Protein AF-A0A84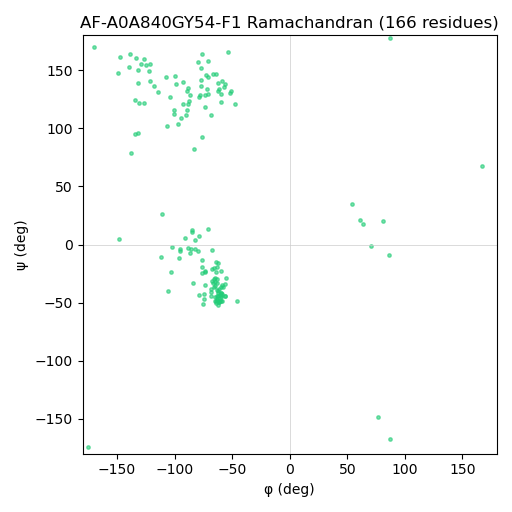0GY54-F1 (afdb_monomer)

Sequence (168 aa):
MKAKLGAGFPHIALSVPVAAIEARPFSLCRFNVAMTRYLKRGKKRGAPESKTNGRYYLGHQIPIARTDDDKLSMLAMHLSRGTMIEVLIHGDLKLPDDTTVLCYSDDDLVTARTVLTQLQTPWKIELSAPPGEYPRSTVHAESVDDFIAQAMQDPEWRGNGLEFDRLR

Solvent-accessible surface area (backbone atoms only — not comparable to full-atom values): 10023 Å² total; per-residue (Å²): 107,53,78,45,24,55,64,21,32,74,57,60,48,80,49,67,61,67,66,67,56,70,76,43,68,53,29,37,23,61,62,61,66,82,79,51,70,60,55,82,77,70,86,55,80,67,70,73,66,40,62,58,37,12,43,74,48,92,95,50,88,51,28,33,11,66,50,68,70,27,37,51,40,23,46,72,64,32,57,88,67,70,52,68,67,46,80,45,66,68,76,85,81,80,80,60,60,82,24,31,41,35,13,60,42,73,67,45,42,52,52,50,50,53,53,34,59,76,70,69,49,74,48,45,78,44,84,40,86,58,98,45,61,62,58,74,30,66,73,56,47,52,56,48,53,55,48,51,58,50,40,74,75,33,81,84,59,82,74,90,60,64,92,84,48,94,77,130

Secondary structure (DSSP, 8-state):
-HHHHTTT--SEEEE--HHHHHTS-EEEESS-HHHHGGGGGS-PPPPPPBTTTBB--TT-SS-BB-SHHHHHHHHHHHTTTT---EEEESS--PPPTT-EEEESSHHHHHHHHHHHHHTT---EEEE---SS-----HHHHHHHHHHHHHHHH-TT----STTT----

pLDDT: mean 83.57, std 14.31, range [32.41, 97.12]

Foldseek 3Di:
DQVQQQVQDDQKDKDADVVLLVVFQKKKALDDPLVQPCVPPDPDDQEDDDLQGAADDPPDRGHIGRDPSSVCSVCVPCVVVVGDMDIGTDPDRDGDLAMEIEGADPVSQVVVVVLCVVVVRNYHYYYDHDPYDHPNDPVVVVVVVVQSVVCVVPVPDPDPVPPRDPDD

Nearest PDB structures (foldseek):
  3gr0-assembly2_B  TM=5.080E-01  e=3.680E+00  Salmonella enterica subsp. enterica serovar Typhimurium
  6ttl-assembly1_B  TM=3.755E-01  e=2.321E+00  Clostridium beijerinckii
  6lhm-assembly1_A  TM=3.057E-01  e=7.597E+00  Homo sapiens

Structure (mmCIF, N/CA/C/O backbone):
data_AF-A0A840GY54-F1
#
_entry.id   AF-A0A840GY54-F1
#
loop_
_atom_site.group_PDB
_atom_site.id
_atom_site.type_symbol
_atom_site.label_atom_id
_atom_site.label_alt_id
_atom_site.label_comp_id
_atom_site.label_asym_id
_atom_site.label_entity_id
_atom_site.label_seq_id
_atom_site.pdbx_PDB_ins_code
_atom_site.Cartn_x
_atom_site.Cartn_y
_atom_site.Cartn_z
_atom_site.occupancy
_atom_site.B_iso_or_equiv
_atom_site.auth_seq_id
_atom_site.auth_comp_id
_atom_site.auth_asym_id
_atom_site.auth_atom_id
_atom_site.pdbx_PDB_model_num
ATOM 1 N N . MET A 1 1 ? 10.472 4.904 6.232 1.00 56.53 1 MET A N 1
ATOM 2 C CA . MET A 1 1 ? 9.454 4.602 7.261 1.00 56.53 1 MET A CA 1
ATOM 3 C C . MET A 1 1 ? 9.774 5.292 8.584 1.00 56.53 1 MET A C 1
ATOM 5 O O . MET A 1 1 ? 8.952 6.086 9.008 1.00 56.53 1 MET A O 1
ATOM 9 N N . LYS A 1 2 ? 10.981 5.120 9.153 1.00 63.06 2 LYS A N 1
ATOM 10 C CA . LYS A 1 2 ? 11.416 5.775 10.410 1.00 63.06 2 LYS A CA 1
ATOM 11 C C . LYS A 1 2 ? 11.098 7.277 10.508 1.00 63.06 2 LYS A C 1
ATOM 13 O O . LYS A 1 2 ? 10.501 7.695 11.480 1.00 63.06 2 LYS A O 1
ATOM 18 N N . ALA A 1 3 ? 11.413 8.064 9.474 1.00 60.44 3 ALA A N 1
ATOM 19 C CA . ALA A 1 3 ? 11.142 9.508 9.474 1.00 60.44 3 ALA A CA 1
ATOM 20 C C . ALA A 1 3 ? 9.646 9.881 9.484 1.00 60.44 3 ALA A C 1
ATOM 22 O O . ALA A 1 3 ? 9.297 10.933 9.998 1.00 60.44 3 ALA A O 1
ATOM 23 N N . LYS A 1 4 ? 8.769 9.039 8.913 1.00 66.12 4 LYS A N 1
ATOM 24 C CA . LYS A 1 4 ? 7.319 9.263 8.991 1.00 66.12 4 LYS A CA 1
ATOM 25 C C . LYS A 1 4 ? 6.824 8.893 10.389 1.00 66.12 4 LYS A C 1
ATOM 27 O O . LYS A 1 4 ? 6.217 9.724 11.047 1.00 66.12 4 LYS A O 1
ATOM 32 N N . LEU A 1 5 ? 7.178 7.695 10.867 1.00 67.81 5 LEU A N 1
ATOM 33 C CA . LEU A 1 5 ? 6.756 7.207 12.186 1.00 67.81 5 LEU A CA 1
ATOM 34 C C . LEU A 1 5 ? 7.223 8.114 13.327 1.00 67.81 5 LEU A C 1
ATOM 36 O O . LEU A 1 5 ? 6.448 8.375 14.235 1.00 67.81 5 LEU A O 1
ATOM 40 N N . GLY A 1 6 ? 8.425 8.688 13.224 1.00 70.44 6 GLY A N 1
ATOM 41 C CA . GLY A 1 6 ? 8.925 9.674 14.184 1.00 70.44 6 GLY A CA 1
ATOM 42 C C . GLY A 1 6 ? 8.121 10.981 14.232 1.00 70.44 6 GLY A C 1
ATOM 43 O O . GLY A 1 6 ? 8.253 11.730 15.189 1.00 70.44 6 GLY A O 1
ATOM 44 N N . ALA A 1 7 ? 7.267 11.251 13.238 1.00 72.88 7 ALA A N 1
ATOM 45 C CA . ALA A 1 7 ? 6.289 12.341 13.264 1.00 72.88 7 ALA A CA 1
ATOM 46 C C . ALA A 1 7 ? 4.921 11.909 13.839 1.00 72.88 7 ALA A C 1
ATOM 48 O O . ALA A 1 7 ? 3.963 12.677 13.788 1.00 72.88 7 ALA A O 1
ATOM 49 N N . GLY A 1 8 ? 4.807 10.676 14.343 1.00 73.69 8 GLY A N 1
ATOM 50 C CA . GLY A 1 8 ? 3.565 10.115 14.872 1.00 73.69 8 GLY A CA 1
ATOM 51 C C . GLY A 1 8 ? 2.602 9.584 13.807 1.00 73.69 8 GLY A C 1
ATOM 52 O O . GLY A 1 8 ? 1.419 9.443 14.095 1.00 73.69 8 GLY A O 1
ATOM 53 N N . PHE A 1 9 ? 3.075 9.288 12.585 1.00 76.12 9 PHE A N 1
ATOM 54 C CA . PHE A 1 9 ? 2.240 8.825 11.461 1.00 76.12 9 PHE A CA 1
ATOM 55 C C . PHE A 1 9 ? 3.004 7.879 10.496 1.00 76.12 9 PHE A C 1
ATOM 57 O O . PHE A 1 9 ? 4.188 8.091 10.259 1.00 76.12 9 PHE A O 1
ATOM 64 N N . PRO A 1 10 ? 2.403 6.875 9.825 1.00 71.19 10 PRO A N 1
ATOM 65 C CA . PRO A 1 10 ? 1.010 6.439 9.898 1.00 71.19 10 PRO A CA 1
ATOM 66 C C . PRO A 1 10 ? 0.688 5.746 11.223 1.00 71.19 10 PRO A C 1
ATOM 68 O O . PRO A 1 10 ? 1.586 5.237 11.884 1.00 71.19 10 PRO A O 1
ATOM 71 N N . HIS A 1 11 ? -0.596 5.730 11.579 1.00 81.81 11 HIS A N 1
ATOM 72 C CA . HIS A 1 11 ? -1.121 5.089 12.793 1.00 81.81 11 HIS A CA 1
ATOM 73 C C . HIS A 1 11 ? -1.203 3.558 12.684 1.00 81.81 11 HIS A C 1
ATOM 75 O O . HIS A 1 11 ? -1.153 2.849 13.688 1.00 81.81 11 HIS A O 1
ATOM 81 N N . ILE A 1 12 ? -1.291 3.042 11.453 1.00 88.75 12 ILE A N 1
ATOM 82 C CA . ILE A 1 12 ? -1.398 1.610 11.171 1.00 88.75 12 ILE A CA 1
ATOM 83 C C . ILE A 1 12 ? -0.543 1.193 9.970 1.00 88.75 12 ILE A C 1
ATOM 85 O O . ILE A 1 12 ? -0.158 2.015 9.131 1.00 88.75 12 ILE A O 1
ATOM 89 N N . ALA A 1 13 ? -0.317 -0.111 9.851 1.00 90.06 13 ALA A N 1
ATOM 90 C CA . ALA A 1 13 ? 0.070 -0.782 8.618 1.00 90.06 13 ALA A CA 1
ATOM 91 C C . ALA A 1 13 ? -0.909 -1.918 8.301 1.00 90.06 13 ALA A C 1
ATOM 93 O O . ALA A 1 13 ? -1.529 -2.486 9.196 1.00 90.06 13 ALA A O 1
ATOM 94 N N . LEU A 1 14 ? -1.028 -2.264 7.020 1.00 92.06 14 LEU A N 1
ATOM 95 C CA . LEU A 1 14 ? -1.787 -3.428 6.573 1.00 92.06 14 LEU A CA 1
ATOM 96 C C . LEU A 1 14 ? -0.819 -4.544 6.186 1.00 92.06 14 LEU A C 1
ATOM 98 O O . LEU A 1 14 ? 0.086 -4.333 5.376 1.00 92.06 14 LEU A O 1
ATOM 102 N N . SER A 1 15 ? -1.027 -5.726 6.755 1.00 93.75 15 SER A N 1
ATOM 103 C CA . SER A 1 15 ? -0.385 -6.968 6.341 1.00 93.75 15 SER A CA 1
ATOM 104 C C . SER A 1 15 ? -1.377 -7.758 5.496 1.00 93.75 15 SER A C 1
ATOM 106 O O . SER A 1 15 ? -2.415 -8.191 5.992 1.00 93.75 15 SER A O 1
ATOM 108 N N . VAL A 1 16 ? -1.071 -7.900 4.208 1.00 92.69 16 VAL A N 1
ATOM 109 C CA . VAL A 1 16 ? -1.931 -8.547 3.211 1.00 92.69 16 VAL A CA 1
ATOM 110 C C . VAL A 1 16 ? -1.197 -9.774 2.665 1.00 92.69 16 VAL A C 1
ATOM 112 O O . VAL A 1 16 ? -0.002 -9.665 2.366 1.00 92.69 16 VAL A O 1
ATOM 115 N N . PRO A 1 17 ? -1.863 -10.930 2.494 1.00 91.81 17 PRO A N 1
ATOM 116 C CA . PRO A 1 17 ? -1.241 -12.095 1.881 1.00 91.81 17 PRO A CA 1
ATOM 117 C C . PRO A 1 17 ? -0.711 -11.791 0.480 1.00 91.81 17 PRO A C 1
ATOM 119 O O . PRO A 1 17 ? -1.410 -11.224 -0.362 1.00 91.81 17 PRO A O 1
ATOM 122 N N . VAL A 1 18 ? 0.507 -12.252 0.194 1.00 91.12 18 VAL A N 1
ATOM 123 C CA . VAL A 1 18 ? 1.143 -12.072 -1.122 1.00 91.12 18 VAL A CA 1
ATOM 124 C C . VAL A 1 18 ? 0.296 -12.687 -2.242 1.00 91.12 18 VAL A C 1
ATOM 126 O O . VAL A 1 18 ? 0.176 -12.094 -3.311 1.00 91.12 18 VAL A O 1
ATOM 129 N N . ALA A 1 19 ? -0.388 -13.802 -1.970 1.00 92.06 19 ALA A N 1
ATOM 130 C CA . ALA A 1 19 ? -1.283 -14.455 -2.925 1.00 92.06 19 ALA A CA 1
ATOM 131 C C . ALA A 1 19 ? -2.394 -13.523 -3.456 1.00 92.06 19 ALA A C 1
ATOM 133 O O . ALA A 1 19 ? -2.764 -13.614 -4.626 1.00 92.06 19 ALA A O 1
ATOM 134 N N . ALA A 1 20 ? -2.902 -12.589 -2.640 1.00 91.38 20 ALA A N 1
ATOM 135 C CA . ALA A 1 20 ? -3.916 -11.626 -3.080 1.00 91.38 20 ALA A CA 1
ATOM 136 C C . ALA A 1 20 ? -3.360 -10.625 -4.107 1.00 91.38 20 ALA A C 1
ATOM 138 O O . ALA A 1 20 ? -4.080 -10.175 -5.001 1.00 91.38 20 ALA A O 1
ATOM 139 N N . ILE A 1 21 ? -2.069 -10.303 -3.999 1.00 89.38 21 ILE A N 1
ATOM 140 C CA . ILE A 1 21 ? -1.350 -9.448 -4.945 1.00 89.38 21 ILE A CA 1
ATOM 141 C C . ILE A 1 21 ? -1.058 -10.208 -6.240 1.00 89.38 21 ILE A C 1
ATOM 143 O O . ILE A 1 21 ? -1.325 -9.698 -7.326 1.00 89.38 21 ILE A O 1
ATOM 147 N N . GLU A 1 22 ? -0.549 -11.436 -6.134 1.00 88.62 22 GLU A N 1
ATOM 148 C CA . GLU A 1 22 ? -0.186 -12.274 -7.285 1.00 88.62 22 GLU A CA 1
ATOM 149 C C . GLU A 1 22 ? -1.395 -12.679 -8.136 1.00 88.62 22 GLU A C 1
ATOM 151 O O . GLU A 1 22 ? -1.275 -12.829 -9.351 1.00 88.62 22 GLU A O 1
ATOM 156 N N . ALA A 1 23 ? -2.580 -12.781 -7.529 1.00 88.69 23 ALA A N 1
ATOM 157 C CA . ALA A 1 23 ? -3.833 -13.047 -8.231 1.00 88.69 23 ALA A CA 1
ATOM 158 C C . ALA A 1 23 ? -4.295 -11.892 -9.146 1.00 88.69 23 ALA A C 1
ATOM 160 O O . ALA A 1 23 ? -5.306 -12.021 -9.846 1.00 88.69 23 ALA A O 1
ATOM 161 N N . ARG A 1 24 ? -3.602 -10.746 -9.143 1.00 90.50 24 ARG A N 1
ATOM 162 C CA . ARG A 1 24 ? -3.948 -9.562 -9.935 1.00 90.50 24 ARG A CA 1
ATOM 163 C C . ARG A 1 24 ? -2.802 -9.152 -10.860 1.00 90.50 24 ARG A C 1
ATOM 165 O O . ARG A 1 24 ? -1.632 -9.281 -10.506 1.00 90.50 24 ARG A O 1
ATOM 172 N N . PRO A 1 25 ? -3.105 -8.564 -12.030 1.00 91.69 25 PRO A N 1
ATOM 173 C CA . PRO A 1 25 ? -2.090 -7.877 -12.813 1.00 91.69 25 PRO A CA 1
ATOM 174 C C . PRO A 1 25 ? -1.470 -6.735 -12.000 1.00 91.69 25 PRO A C 1
ATOM 176 O O . PRO A 1 25 ? -2.161 -5.811 -11.564 1.00 91.69 25 PRO A O 1
ATOM 179 N N . PHE A 1 26 ? -0.152 -6.790 -11.828 1.00 94.25 26 PHE A N 1
ATOM 180 C CA . PHE A 1 26 ? 0.614 -5.733 -11.181 1.00 94.25 26 PHE A CA 1
ATOM 181 C C . PHE A 1 26 ? 1.867 -5.378 -11.977 1.00 94.25 26 PHE A C 1
ATOM 183 O O . PHE A 1 26 ? 2.355 -6.132 -12.824 1.00 94.25 26 PHE A O 1
ATOM 190 N N . SER A 1 27 ? 2.399 -4.195 -11.703 1.00 94.88 27 SER A N 1
ATOM 191 C CA . SER A 1 27 ? 3.684 -3.719 -12.210 1.00 94.88 27 SER A CA 1
ATOM 192 C C . SER A 1 27 ? 4.566 -3.272 -11.054 1.00 94.88 27 SER A C 1
ATOM 194 O O . SER A 1 27 ? 4.069 -2.978 -9.971 1.00 94.88 27 SER A O 1
ATOM 196 N N . LEU A 1 28 ? 5.874 -3.209 -11.276 1.00 94.75 28 LEU A N 1
ATOM 197 C CA . LEU A 1 28 ? 6.813 -2.657 -10.301 1.00 94.75 28 LEU A CA 1
ATOM 198 C C . LEU A 1 28 ? 7.317 -1.295 -10.767 1.00 94.75 28 LEU A C 1
ATOM 200 O O . LEU A 1 28 ? 7.538 -1.077 -11.961 1.00 94.75 28 LEU A O 1
ATOM 204 N N . CYS A 1 29 ? 7.526 -0.379 -9.829 1.00 92.94 29 CYS A N 1
ATOM 205 C CA . CYS A 1 29 ? 8.123 0.916 -10.110 1.00 92.94 29 CYS A CA 1
ATOM 206 C C . CYS A 1 29 ? 9.193 1.264 -9.080 1.00 92.94 29 CYS A C 1
ATOM 208 O O . CYS A 1 29 ? 8.943 1.330 -7.884 1.00 92.94 29 CYS A O 1
ATOM 210 N N . ARG A 1 30 ? 10.405 1.551 -9.551 1.00 91.38 30 ARG A N 1
ATOM 211 C CA . ARG A 1 30 ? 11.511 2.031 -8.706 1.00 91.38 30 ARG A CA 1
ATOM 212 C C . ARG A 1 30 ? 11.311 3.493 -8.287 1.00 91.38 30 ARG A C 1
ATOM 214 O O . ARG A 1 30 ? 11.929 3.969 -7.336 1.00 91.38 30 ARG A O 1
ATOM 221 N N . PHE A 1 31 ? 10.531 4.261 -9.035 1.00 87.06 31 PHE A N 1
ATOM 222 C CA . PHE A 1 31 ? 10.367 5.688 -8.796 1.00 87.06 31 PHE A CA 1
ATOM 223 C C . PHE A 1 31 ? 9.171 5.920 -7.888 1.00 87.06 31 PHE A C 1
ATOM 225 O O . PHE A 1 31 ? 8.140 5.285 -8.046 1.00 87.06 31 PHE A O 1
ATOM 232 N N . ASN A 1 32 ? 9.310 6.855 -6.953 1.00 81.56 32 ASN A N 1
ATOM 233 C CA . ASN A 1 32 ? 8.201 7.213 -6.087 1.00 81.56 32 ASN A CA 1
ATOM 234 C C . ASN A 1 32 ? 7.125 7.926 -6.917 1.00 81.56 32 ASN A C 1
ATOM 236 O O . ASN A 1 32 ? 7.366 9.044 -7.396 1.00 81.56 32 ASN A O 1
ATOM 240 N N . VAL A 1 33 ? 5.967 7.292 -7.111 1.00 76.50 33 VAL A N 1
ATOM 241 C CA . VAL A 1 33 ? 4.907 7.820 -7.983 1.00 76.50 33 VAL A CA 1
ATOM 242 C C . VAL A 1 33 ? 4.433 9.184 -7.491 1.00 76.50 33 VAL A C 1
ATOM 244 O O . VAL A 1 33 ? 4.267 10.091 -8.300 1.00 76.50 33 VAL A O 1
ATOM 247 N N . ALA A 1 34 ? 4.268 9.373 -6.178 1.00 70.38 34 ALA A N 1
ATOM 248 C CA . ALA A 1 34 ? 3.798 10.636 -5.600 1.00 70.38 34 ALA A CA 1
ATOM 249 C C . ALA A 1 34 ? 4.759 11.808 -5.878 1.00 70.38 34 ALA A C 1
ATOM 251 O O . ALA A 1 34 ? 4.341 12.877 -6.317 1.00 70.38 34 ALA A O 1
ATOM 252 N N . MET A 1 35 ? 6.064 11.591 -5.716 1.00 69.12 35 MET A N 1
ATOM 253 C CA . MET A 1 35 ? 7.089 12.620 -5.933 1.00 69.12 35 MET A CA 1
ATOM 254 C C . MET A 1 35 ? 7.372 12.890 -7.417 1.00 69.12 35 MET A C 1
ATOM 256 O O . MET A 1 35 ? 7.929 13.933 -7.764 1.00 69.12 35 MET A O 1
ATOM 260 N N . THR A 1 36 ? 7.009 11.967 -8.311 1.00 66.75 36 THR A N 1
ATOM 261 C CA . THR A 1 36 ? 7.291 12.071 -9.753 1.00 66.75 36 THR A CA 1
ATOM 262 C C . THR A 1 36 ? 6.150 12.667 -10.581 1.00 66.75 36 THR A C 1
ATOM 264 O O . THR A 1 36 ? 6.366 12.985 -11.752 1.00 66.75 36 THR A O 1
ATOM 267 N N . ARG A 1 37 ? 4.992 12.971 -9.971 1.00 61.91 37 ARG A N 1
ATOM 268 C CA . ARG A 1 37 ? 3.854 13.664 -10.624 1.00 61.91 37 ARG A CA 1
ATOM 269 C C . ARG A 1 37 ? 4.214 15.058 -11.168 1.00 61.91 37 ARG A C 1
ATOM 271 O O . ARG A 1 37 ? 3.585 15.555 -12.099 1.00 61.91 37 ARG A O 1
ATOM 278 N N . TYR A 1 38 ? 5.263 15.687 -10.631 1.00 58.16 38 TYR A N 1
ATOM 279 C CA . TYR A 1 38 ? 5.716 17.036 -11.000 1.00 58.16 38 TYR A CA 1
ATOM 280 C C . TYR A 1 38 ? 6.664 17.093 -12.205 1.00 58.16 38 TYR A C 1
ATOM 282 O O . TYR A 1 38 ? 7.037 18.188 -12.635 1.00 58.16 38 TYR A O 1
ATOM 290 N N . LEU A 1 39 ? 7.073 15.953 -12.775 1.00 60.09 39 LEU A N 1
ATOM 291 C CA . LEU A 1 39 ? 8.086 15.916 -13.840 1.00 60.09 39 LEU A CA 1
ATOM 292 C C . LEU A 1 39 ? 7.664 16.665 -15.123 1.00 60.09 39 LEU A C 1
ATOM 294 O O . LEU A 1 39 ? 8.528 17.060 -15.905 1.00 60.09 39 LEU A O 1
ATOM 298 N N . LYS A 1 40 ? 6.372 16.980 -15.300 1.00 51.62 40 LYS A N 1
ATOM 299 C CA . LYS A 1 40 ? 5.876 17.843 -16.391 1.00 51.62 40 LYS A CA 1
ATOM 300 C C . LYS A 1 40 ? 6.120 19.351 -16.202 1.00 51.62 40 LYS A C 1
ATOM 302 O O . LYS A 1 40 ? 5.974 20.089 -17.171 1.00 51.62 40 LYS A O 1
ATOM 307 N N . ARG A 1 41 ? 6.503 19.846 -15.016 1.00 51.62 41 ARG A N 1
ATOM 308 C CA . ARG A 1 41 ? 6.518 21.301 -14.722 1.00 51.62 41 ARG A CA 1
ATOM 309 C C . ARG A 1 41 ? 7.749 22.094 -15.200 1.00 51.62 41 ARG A C 1
ATOM 311 O O . ARG A 1 41 ? 7.802 23.290 -14.946 1.00 51.62 41 ARG A O 1
ATOM 318 N N . GLY A 1 42 ? 8.717 21.514 -15.920 1.00 48.59 42 GLY A N 1
ATOM 319 C CA . GLY A 1 42 ? 9.800 22.356 -16.463 1.00 48.59 42 GLY A CA 1
ATOM 320 C C . GLY A 1 42 ? 11.041 21.663 -17.014 1.00 48.59 42 GLY A C 1
ATOM 321 O O . GLY A 1 42 ? 12.126 21.846 -16.476 1.00 48.59 42 GLY A O 1
ATOM 322 N N . LYS A 1 43 ? 10.920 20.933 -18.131 1.00 47.34 43 LYS A N 1
ATOM 323 C CA . LYS A 1 43 ? 12.071 20.463 -18.940 1.00 47.34 43 LYS A CA 1
ATOM 324 C C . LYS A 1 43 ? 13.041 19.476 -18.259 1.00 47.34 43 LYS A C 1
ATOM 326 O O . LYS A 1 43 ? 14.149 19.283 -18.758 1.00 47.34 43 LYS A O 1
ATOM 331 N N . LYS A 1 44 ? 12.668 18.809 -17.161 1.00 58.03 44 LYS A N 1
ATOM 332 C CA . LYS A 1 44 ? 13.490 17.706 -16.632 1.00 58.03 44 LYS A CA 1
ATOM 333 C C . LYS A 1 44 ? 13.327 16.486 -17.540 1.00 58.03 44 LYS A C 1
ATOM 335 O O . LYS A 1 44 ? 12.203 16.101 -17.852 1.00 58.03 44 LYS A O 1
ATOM 340 N N . ARG A 1 45 ? 14.449 15.900 -17.982 1.00 61.06 45 ARG A N 1
ATOM 341 C CA . ARG A 1 45 ? 14.452 14.599 -18.671 1.00 61.06 45 ARG A CA 1
ATOM 342 C C . ARG A 1 45 ? 13.657 13.617 -17.805 1.00 61.06 45 ARG A C 1
ATOM 344 O O . ARG A 1 45 ? 13.860 13.591 -16.591 1.00 61.06 45 ARG A O 1
ATOM 351 N N . GLY A 1 46 ? 12.730 12.879 -18.417 1.00 71.50 46 GLY A N 1
ATOM 352 C CA . GLY A 1 46 ? 11.961 11.847 -17.724 1.00 71.50 46 GLY A CA 1
ATOM 353 C C . GLY A 1 46 ? 12.877 10.842 -17.021 1.00 71.50 46 GLY A C 1
ATOM 354 O O . GLY A 1 46 ? 14.083 10.786 -17.278 1.00 71.50 46 GLY A O 1
ATOM 355 N N . ALA A 1 47 ? 12.309 10.044 -16.121 1.00 84.81 47 ALA A N 1
ATOM 356 C CA . ALA A 1 47 ? 13.049 8.956 -15.495 1.00 84.81 47 ALA A CA 1
ATOM 357 C C . ALA A 1 47 ? 13.635 8.011 -16.575 1.00 84.81 47 ALA A C 1
ATOM 359 O O . ALA A 1 47 ? 12.957 7.742 -17.573 1.00 84.81 47 ALA A O 1
ATOM 360 N N . PRO A 1 48 ? 14.891 7.547 -16.424 1.00 87.19 48 PRO A N 1
ATOM 361 C CA . PRO A 1 48 ? 15.558 6.761 -17.455 1.00 87.19 48 PR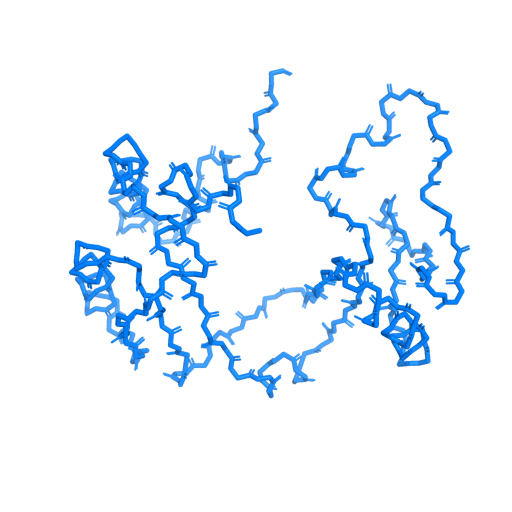O A CA 1
ATOM 362 C C . PRO A 1 48 ? 14.954 5.359 -17.556 1.00 87.19 48 PRO A C 1
ATOM 364 O O . PRO A 1 48 ? 14.860 4.649 -16.552 1.00 87.19 48 PRO A O 1
ATOM 367 N N . GLU A 1 49 ? 14.608 4.949 -18.773 1.00 91.00 49 GLU A N 1
ATOM 368 C CA . GLU A 1 49 ? 14.225 3.570 -19.077 1.00 91.00 49 GLU A CA 1
ATOM 369 C C . GLU A 1 49 ? 15.437 2.639 -19.061 1.00 91.00 49 GLU A C 1
ATOM 371 O O . GLU A 1 49 ? 16.540 3.010 -19.470 1.00 91.00 49 GLU A O 1
ATOM 376 N N . SER A 1 50 ? 15.225 1.403 -18.623 1.00 91.50 50 SER A N 1
ATOM 377 C CA . SER A 1 50 ? 16.187 0.306 -18.744 1.00 91.50 50 SER A CA 1
ATOM 378 C C . SER A 1 50 ? 15.500 -1.007 -18.364 1.00 91.50 50 SER A C 1
ATOM 380 O O . SER A 1 50 ? 14.430 -0.995 -17.763 1.00 91.50 50 SER A O 1
ATOM 382 N N . LYS A 1 51 ? 16.148 -2.156 -18.595 1.00 90.81 51 LYS A N 1
ATOM 383 C CA . LYS A 1 51 ? 15.656 -3.442 -18.057 1.00 90.81 51 LYS A CA 1
ATOM 384 C C . LYS A 1 51 ? 15.469 -3.424 -16.531 1.00 90.81 51 LYS A C 1
ATOM 386 O O . LYS A 1 51 ? 14.622 -4.128 -16.009 1.00 90.81 51 LYS A O 1
ATOM 391 N N . THR A 1 52 ? 16.245 -2.613 -15.811 1.00 91.31 52 THR A N 1
ATOM 392 C CA . THR A 1 52 ? 16.203 -2.526 -14.343 1.00 91.31 52 THR A CA 1
ATOM 393 C C . THR A 1 52 ? 15.322 -1.390 -13.818 1.00 91.31 52 THR A C 1
ATOM 395 O O . THR A 1 52 ? 15.037 -1.351 -12.626 1.00 91.31 52 THR A O 1
ATOM 398 N N . ASN A 1 53 ? 14.878 -0.469 -14.677 1.00 90.94 53 ASN A N 1
ATOM 399 C CA . ASN A 1 53 ? 13.983 0.641 -14.330 1.00 90.94 53 ASN A CA 1
ATOM 400 C C . ASN A 1 53 ? 12.589 0.505 -14.960 1.00 90.94 53 ASN A C 1
ATOM 402 O O . ASN A 1 53 ? 11.684 1.247 -14.584 1.00 90.94 53 ASN A O 1
ATOM 406 N N . GLY A 1 54 ? 12.414 -0.429 -15.895 1.00 93.38 54 GLY A N 1
ATOM 407 C CA . GLY A 1 54 ? 11.197 -0.606 -16.673 1.00 93.38 54 GLY A CA 1
ATOM 408 C C . GLY A 1 54 ? 11.151 0.248 -17.941 1.00 93.38 54 GLY A C 1
ATOM 409 O O . GLY A 1 54 ? 12.150 0.836 -18.374 1.00 93.38 54 GLY A O 1
ATOM 410 N N . ARG A 1 55 ? 9.953 0.320 -18.527 1.00 93.69 55 ARG A N 1
ATOM 411 C CA . ARG A 1 55 ? 9.649 1.013 -19.789 1.00 93.69 55 ARG A CA 1
ATOM 412 C C . ARG A 1 55 ? 8.449 1.941 -19.629 1.00 93.69 55 ARG A C 1
ATOM 414 O O . ARG A 1 55 ? 7.607 1.720 -18.757 1.00 93.69 55 ARG A O 1
ATOM 421 N N . TYR A 1 56 ? 8.359 2.963 -20.466 1.00 91.44 56 TYR A N 1
ATOM 422 C CA . TYR A 1 56 ? 7.184 3.801 -20.629 1.00 91.44 56 TYR A CA 1
ATOM 423 C C . TYR A 1 56 ? 6.100 3.016 -21.360 1.00 91.44 56 TYR A C 1
ATOM 425 O O . TYR A 1 56 ? 6.325 2.387 -22.393 1.00 91.44 56 TYR A O 1
ATOM 433 N N . TYR A 1 57 ? 4.892 3.105 -20.821 1.00 87.81 57 TY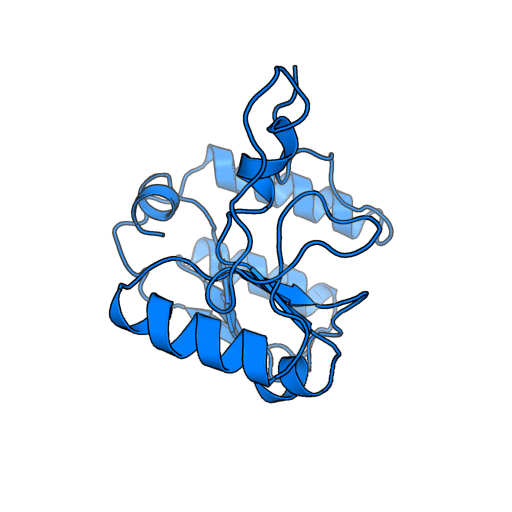R A N 1
ATOM 434 C CA . TYR A 1 57 ? 3.677 2.596 -21.440 1.00 87.81 57 TYR A CA 1
ATOM 435 C C . TYR A 1 57 ? 2.702 3.759 -21.614 1.00 87.81 57 TYR A C 1
ATOM 437 O O . TYR A 1 57 ? 2.782 4.760 -20.896 1.00 87.81 57 TYR A O 1
ATOM 445 N N . LEU A 1 58 ? 1.781 3.636 -22.571 1.00 83.44 58 LEU A N 1
ATOM 446 C CA . LEU A 1 58 ? 0.770 4.661 -22.824 1.00 83.44 58 LEU A CA 1
ATOM 447 C C . LEU A 1 58 ? 0.030 5.017 -21.523 1.00 83.44 58 LEU A C 1
ATOM 449 O O . LEU A 1 58 ? -0.413 4.132 -20.798 1.00 83.44 58 LEU A O 1
ATOM 453 N N . GLY A 1 59 ? -0.075 6.314 -21.227 1.00 78.38 59 GLY A N 1
ATOM 454 C CA . GLY A 1 59 ? -0.717 6.817 -20.007 1.00 78.38 59 GLY A CA 1
ATOM 455 C C . GLY A 1 59 ? 0.192 6.904 -18.773 1.00 78.38 59 GLY A C 1
ATOM 456 O O . GLY A 1 59 ? -0.195 7.542 -17.796 1.00 78.38 59 GLY A O 1
ATOM 457 N N . HIS A 1 60 ? 1.414 6.362 -18.810 1.00 81.81 60 HIS A N 1
ATOM 458 C CA . HIS A 1 60 ? 2.356 6.431 -17.688 1.00 81.81 60 HIS A CA 1
ATOM 459 C C . HIS A 1 60 ? 3.392 7.552 -17.856 1.00 81.81 60 HIS A C 1
ATOM 461 O O . HIS A 1 60 ? 3.943 7.770 -18.932 1.00 81.81 60 HIS A O 1
ATOM 467 N N . GLN A 1 61 ? 3.678 8.264 -16.760 1.00 81.06 61 GLN A N 1
ATOM 468 C CA . GLN A 1 61 ? 4.651 9.371 -16.719 1.00 81.06 61 GLN A CA 1
ATOM 469 C C . GLN A 1 61 ? 6.047 8.950 -16.245 1.00 81.06 61 GLN A C 1
ATOM 471 O O . GLN A 1 61 ? 6.974 9.758 -16.250 1.00 81.06 61 GLN A O 1
ATOM 476 N N . ILE A 1 62 ? 6.190 7.697 -15.826 1.00 87.50 62 ILE A N 1
ATOM 477 C CA . ILE A 1 62 ? 7.425 7.081 -15.349 1.00 87.50 62 ILE A CA 1
ATOM 478 C C . ILE A 1 62 ? 7.501 5.658 -15.904 1.00 87.50 62 ILE A C 1
ATOM 480 O O . ILE A 1 62 ? 6.451 5.058 -16.163 1.00 87.50 62 ILE A O 1
ATOM 484 N N . PRO A 1 63 ? 8.708 5.105 -16.086 1.00 91.75 63 PRO A N 1
ATOM 485 C CA . PRO A 1 63 ? 8.847 3.734 -16.521 1.00 91.75 63 PRO A CA 1
ATOM 486 C C . PRO A 1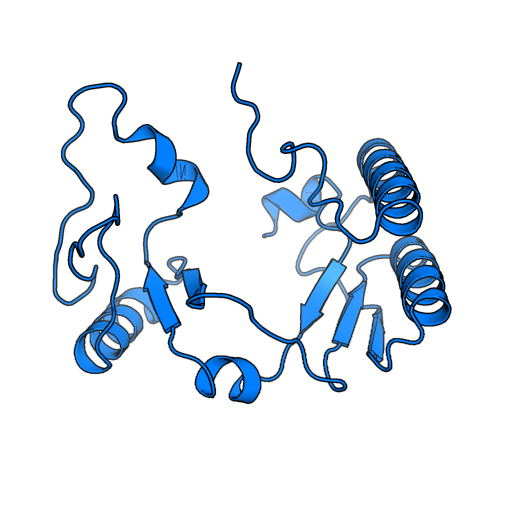 63 ? 8.439 2.768 -15.406 1.00 91.75 63 PRO A C 1
ATOM 488 O O . PRO A 1 63 ? 8.667 3.012 -14.215 1.00 91.75 63 PRO A O 1
ATOM 491 N N . ILE A 1 64 ? 7.823 1.665 -15.817 1.00 94.50 64 ILE A N 1
ATOM 492 C CA . ILE A 1 64 ? 7.370 0.585 -14.940 1.00 94.50 64 ILE A CA 1
ATOM 493 C C . ILE A 1 64 ? 7.817 -0.761 -15.511 1.00 94.50 64 ILE A C 1
ATOM 495 O O . ILE A 1 64 ? 7.964 -0.923 -16.723 1.00 94.50 64 ILE A O 1
ATOM 499 N N . ALA A 1 65 ? 8.052 -1.737 -14.644 1.00 96.19 65 ALA A N 1
ATOM 500 C CA . ALA A 1 65 ? 8.284 -3.120 -15.034 1.00 96.19 65 ALA A CA 1
ATOM 501 C C . ALA A 1 65 ? 6.943 -3.859 -15.076 1.00 96.19 65 ALA A C 1
ATOM 503 O O . ALA A 1 65 ? 6.307 -4.053 -14.038 1.00 96.19 65 ALA A O 1
ATOM 504 N N . ARG A 1 66 ? 6.502 -4.237 -16.282 1.00 93.44 66 ARG A N 1
ATOM 505 C CA . ARG A 1 66 ? 5.198 -4.884 -16.510 1.00 93.44 66 ARG A CA 1
ATOM 506 C C . ARG A 1 66 ? 5.318 -6.376 -16.813 1.00 93.44 66 ARG A C 1
ATOM 508 O O . ARG A 1 66 ? 4.493 -7.144 -16.329 1.00 93.44 66 ARG A O 1
ATOM 515 N N . THR A 1 67 ? 6.316 -6.778 -17.597 1.00 93.38 67 THR A N 1
ATOM 516 C CA . THR A 1 67 ? 6.600 -8.192 -17.886 1.00 93.38 67 THR A CA 1
ATOM 517 C C . THR A 1 67 ? 7.361 -8.828 -16.730 1.00 93.38 67 THR A C 1
ATOM 519 O O . THR A 1 67 ? 8.035 -8.129 -15.972 1.00 93.38 67 THR A O 1
ATOM 522 N N . ASP A 1 68 ? 7.286 -10.150 -16.599 1.00 93.69 68 ASP A N 1
ATOM 523 C CA . ASP A 1 68 ? 7.984 -10.849 -15.518 1.00 93.69 68 ASP A CA 1
ATOM 524 C C . ASP A 1 68 ? 9.507 -10.721 -15.644 1.00 93.69 68 ASP A C 1
ATOM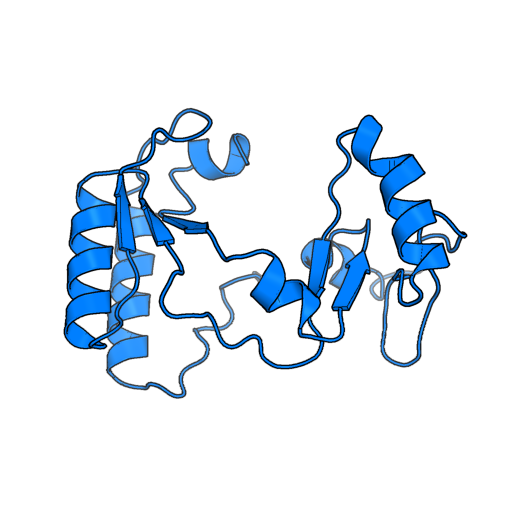 526 O O . ASP A 1 68 ? 10.176 -10.480 -14.644 1.00 93.69 68 ASP A O 1
ATOM 530 N N . ASP A 1 69 ? 10.045 -10.712 -16.866 1.00 95.06 69 ASP A N 1
ATOM 531 C CA . ASP A 1 69 ? 11.466 -10.440 -17.121 1.00 95.06 69 ASP A CA 1
ATOM 532 C C . ASP A 1 69 ? 11.909 -9.056 -16.619 1.00 95.06 69 ASP A C 1
ATOM 534 O O . ASP A 1 69 ? 12.963 -8.925 -15.985 1.00 95.06 69 ASP A O 1
ATOM 538 N N . ASP A 1 70 ? 11.110 -8.012 -16.875 1.00 94.50 70 ASP A N 1
ATOM 539 C CA . ASP A 1 70 ? 11.404 -6.658 -16.397 1.00 94.50 70 ASP A CA 1
ATOM 540 C C . ASP A 1 70 ? 11.270 -6.591 -14.863 1.00 94.50 70 ASP A C 1
ATOM 542 O O . ASP A 1 70 ? 12.083 -5.941 -14.199 1.00 94.50 70 ASP A O 1
ATOM 546 N N . LYS A 1 71 ? 10.277 -7.279 -14.275 1.00 95.56 71 LYS A N 1
ATOM 547 C CA . LYS A 1 71 ? 10.081 -7.328 -12.813 1.00 95.56 71 LYS A CA 1
ATOM 548 C C . LYS A 1 71 ? 11.259 -8.015 -12.130 1.00 95.56 71 LYS A C 1
ATOM 550 O O . LYS A 1 71 ? 11.824 -7.456 -11.191 1.00 95.56 71 LYS A O 1
ATOM 555 N N . LEU A 1 72 ? 11.666 -9.184 -12.623 1.00 96.12 72 LEU A N 1
ATOM 556 C CA . LEU A 1 72 ? 12.817 -9.932 -12.117 1.00 96.12 72 LEU A CA 1
ATOM 557 C C . LEU A 1 72 ? 14.105 -9.115 -12.249 1.00 96.12 72 LEU A C 1
ATOM 559 O O . LEU A 1 72 ? 14.874 -9.026 -11.294 1.00 96.12 72 LEU A O 1
ATOM 563 N N . SER A 1 73 ? 14.309 -8.452 -13.391 1.00 96.00 73 SER A N 1
ATOM 564 C CA . SER A 1 73 ? 15.468 -7.578 -13.619 1.00 96.00 73 SER A CA 1
ATOM 565 C C . SER A 1 73 ? 15.504 -6.393 -12.648 1.00 96.00 73 SER A C 1
ATOM 567 O O . SER A 1 73 ? 16.565 -6.052 -12.118 1.00 96.00 73 SER A O 1
ATOM 569 N N . MET A 1 74 ? 14.353 -5.765 -12.385 1.00 95.69 74 MET A N 1
ATOM 570 C CA . MET A 1 74 ? 14.229 -4.683 -11.407 1.00 95.69 74 MET A CA 1
ATOM 571 C C . MET A 1 74 ? 14.537 -5.183 -9.990 1.00 95.69 74 MET A C 1
ATOM 573 O O . MET A 1 74 ? 15.371 -4.587 -9.309 1.00 95.69 74 MET A O 1
ATOM 577 N N . LEU A 1 75 ? 13.922 -6.288 -9.562 1.00 94.94 75 LEU A N 1
ATOM 578 C CA . LEU A 1 75 ? 14.136 -6.868 -8.233 1.00 94.94 75 LEU A CA 1
ATOM 579 C C . LEU A 1 75 ? 15.599 -7.275 -8.022 1.00 94.94 75 LEU A C 1
ATOM 581 O O . LEU A 1 75 ? 16.197 -6.878 -7.023 1.00 94.94 75 LEU A O 1
ATOM 585 N N . ALA A 1 76 ? 16.208 -7.979 -8.979 1.00 95.31 76 ALA A N 1
ATOM 586 C CA . ALA A 1 76 ? 17.600 -8.423 -8.891 1.00 95.31 76 ALA A CA 1
ATOM 587 C C . ALA A 1 76 ? 18.585 -7.256 -8.695 1.00 95.31 76 ALA A C 1
ATOM 589 O O . ALA A 1 76 ? 19.562 -7.373 -7.955 1.00 95.31 76 ALA A O 1
ATOM 590 N N . MET A 1 77 ? 18.319 -6.112 -9.331 1.00 94.25 77 MET A N 1
ATOM 591 C CA . MET A 1 77 ? 19.164 -4.923 -9.235 1.00 94.25 77 MET A CA 1
ATOM 592 C C . MET A 1 77 ? 18.947 -4.130 -7.942 1.00 94.25 77 MET A C 1
ATOM 594 O O . MET A 1 77 ? 19.909 -3.636 -7.351 1.00 94.25 77 MET A O 1
ATOM 598 N N . HIS A 1 78 ? 17.689 -3.941 -7.545 1.00 93.50 78 HIS A N 1
ATOM 599 C CA . HIS A 1 78 ? 17.292 -2.913 -6.577 1.00 93.50 78 HIS A CA 1
ATOM 600 C C . HIS A 1 78 ? 17.012 -3.465 -5.177 1.00 93.50 78 HIS A C 1
ATOM 602 O O . HIS A 1 78 ? 17.166 -2.731 -4.199 1.00 93.50 78 HIS A O 1
ATOM 608 N N . LEU A 1 79 ? 16.669 -4.751 -5.052 1.00 89.12 79 LEU A N 1
ATOM 609 C CA . LEU A 1 79 ? 16.359 -5.369 -3.760 1.00 89.12 79 LEU A CA 1
ATOM 610 C C . LEU A 1 79 ? 17.585 -5.388 -2.834 1.00 89.12 79 LEU A C 1
ATOM 612 O O . LEU A 1 79 ? 17.515 -4.916 -1.702 1.00 89.12 79 LEU A O 1
ATOM 616 N N . SER A 1 80 ? 18.737 -5.838 -3.340 1.00 89.44 80 SER A N 1
ATOM 617 C CA . SER A 1 80 ? 20.005 -5.882 -2.587 1.00 89.44 80 SER A CA 1
ATOM 618 C C . SER A 1 80 ? 20.547 -4.498 -2.217 1.00 89.44 80 SER A C 1
ATOM 620 O O . SER A 1 80 ? 21.342 -4.363 -1.291 1.00 89.44 80 SER A O 1
ATOM 622 N N . ARG A 1 81 ? 20.103 -3.453 -2.923 1.00 90.38 81 ARG A N 1
ATOM 623 C CA . ARG A 1 81 ? 20.503 -2.059 -2.690 1.00 90.38 81 ARG A CA 1
ATOM 624 C C . ARG A 1 81 ? 19.617 -1.348 -1.672 1.00 90.38 81 ARG A C 1
ATOM 626 O O . ARG A 1 81 ? 19.851 -0.174 -1.394 1.00 90.38 81 ARG A O 1
ATOM 633 N N . GLY A 1 82 ? 18.575 -2.014 -1.169 1.00 85.12 82 GLY A N 1
ATOM 634 C CA . GLY A 1 82 ? 17.604 -1.412 -0.255 1.00 85.12 82 GLY A CA 1
ATOM 635 C C . GLY A 1 82 ? 16.858 -0.221 -0.861 1.00 85.12 82 GLY A C 1
ATOM 636 O O . GLY A 1 82 ? 16.347 0.630 -0.133 1.00 85.12 82 GLY A O 1
ATOM 637 N N . THR A 1 83 ? 16.819 -0.111 -2.191 1.00 87.12 83 THR A N 1
ATOM 638 C CA . THR A 1 83 ? 16.073 0.959 -2.858 1.00 87.12 83 THR A CA 1
ATOM 639 C C . THR A 1 83 ? 14.585 0.639 -2.852 1.00 87.12 83 THR A C 1
ATOM 641 O O . THR A 1 83 ? 14.190 -0.508 -3.034 1.00 87.12 83 THR A O 1
ATOM 644 N N . MET A 1 84 ? 13.757 1.666 -2.662 1.00 85.00 84 MET A N 1
ATOM 645 C CA . MET A 1 84 ? 12.301 1.531 -2.681 1.00 85.00 84 MET A CA 1
ATOM 646 C C . MET A 1 84 ? 11.813 1.027 -4.045 1.00 85.00 84 MET A C 1
ATOM 648 O O . MET A 1 84 ? 12.214 1.555 -5.085 1.00 85.00 84 MET A O 1
ATOM 652 N N . ILE A 1 85 ? 10.915 0.045 -4.009 1.00 91.31 85 ILE A N 1
ATOM 653 C CA . ILE A 1 85 ? 10.163 -0.456 -5.158 1.00 91.31 85 ILE A CA 1
ATOM 654 C C . ILE A 1 85 ? 8.687 -0.408 -4.766 1.00 91.31 85 ILE A C 1
ATOM 656 O O . ILE A 1 85 ? 8.290 -0.989 -3.759 1.00 91.31 85 ILE A O 1
ATOM 660 N N . GLU A 1 86 ? 7.892 0.318 -5.537 1.00 90.94 86 GLU A N 1
ATOM 661 C CA . GLU A 1 86 ? 6.442 0.390 -5.397 1.00 90.94 86 GLU A CA 1
ATOM 662 C C . GLU A 1 86 ? 5.794 -0.726 -6.226 1.00 90.94 86 GLU A C 1
ATOM 664 O O . GLU A 1 86 ? 6.168 -0.958 -7.380 1.00 90.94 86 GLU A O 1
ATOM 669 N N . VAL A 1 87 ? 4.816 -1.415 -5.634 1.00 91.31 87 VAL A N 1
ATOM 670 C CA . VAL A 1 87 ? 3.958 -2.385 -6.324 1.00 91.31 87 VAL A CA 1
ATOM 671 C C . VAL A 1 87 ? 2.709 -1.650 -6.795 1.00 91.31 87 VAL A C 1
ATOM 673 O O . VAL A 1 87 ? 1.980 -1.072 -5.993 1.00 91.31 87 VAL A O 1
ATOM 676 N N . LEU A 1 88 ? 2.472 -1.656 -8.102 1.00 91.19 88 LEU A N 1
ATOM 677 C CA . LEU A 1 88 ? 1.359 -0.968 -8.746 1.00 91.19 88 LEU A CA 1
ATOM 678 C C . LEU A 1 88 ? 0.319 -1.998 -9.184 1.00 91.19 88 LEU A C 1
ATOM 680 O O . LEU A 1 88 ? 0.507 -2.663 -10.205 1.00 91.19 88 LEU A O 1
ATOM 684 N N . ILE A 1 89 ? -0.766 -2.130 -8.423 1.00 90.00 89 ILE A N 1
ATOM 685 C CA . ILE A 1 89 ? -1.906 -2.979 -8.795 1.00 90.00 89 ILE A CA 1
ATOM 686 C C . ILE A 1 89 ? -2.748 -2.264 -9.849 1.00 90.00 89 ILE A C 1
ATOM 688 O O . ILE A 1 89 ? -2.971 -1.057 -9.764 1.00 90.00 89 ILE A O 1
ATOM 692 N N . HIS A 1 90 ? -3.180 -2.993 -10.877 1.00 87.56 90 HIS A N 1
ATOM 693 C CA . HIS A 1 90 ? -4.028 -2.434 -11.929 1.00 87.56 90 HIS A CA 1
ATOM 694 C C . HIS A 1 90 ? -5.498 -2.584 -11.522 1.00 87.56 90 HIS A C 1
ATOM 696 O O . HIS A 1 90 ? -5.997 -3.703 -11.411 1.00 87.56 90 HIS A O 1
ATOM 702 N N . GLY A 1 91 ? -6.189 -1.459 -11.325 1.00 85.62 91 GLY A N 1
ATOM 703 C CA . GLY A 1 91 ? -7.571 -1.438 -10.834 1.00 85.62 91 GLY A CA 1
ATOM 704 C C . GLY A 1 91 ? -7.659 -1.700 -9.329 1.00 85.62 91 GLY A C 1
ATOM 705 O O . GLY A 1 91 ? -6.748 -1.347 -8.581 1.00 85.62 91 GLY A O 1
ATOM 706 N N . ASP A 1 92 ? -8.753 -2.326 -8.896 1.00 85.31 92 ASP A N 1
ATOM 707 C CA . ASP A 1 92 ? -9.043 -2.513 -7.473 1.00 85.31 92 ASP A CA 1
ATOM 708 C C . ASP A 1 92 ? -8.448 -3.808 -6.903 1.00 85.31 92 ASP A C 1
ATOM 710 O O . ASP A 1 92 ? -8.653 -4.921 -7.419 1.00 85.31 92 ASP A O 1
ATOM 714 N N . LEU A 1 93 ? -7.785 -3.672 -5.754 1.00 87.81 93 LEU A N 1
ATOM 715 C CA . LEU A 1 93 ? -7.373 -4.792 -4.919 1.00 87.81 93 LEU A CA 1
ATOM 716 C C . LEU A 1 93 ? -8.434 -5.042 -3.844 1.00 87.81 93 LEU A C 1
ATOM 718 O O . LEU A 1 93 ? -8.555 -4.275 -2.892 1.00 87.81 93 LEU A O 1
ATOM 722 N N . LYS A 1 94 ? -9.180 -6.143 -3.974 1.00 89.31 94 LYS A N 1
ATOM 723 C CA . LYS A 1 94 ? -10.026 -6.627 -2.881 1.00 89.31 94 LYS A CA 1
ATOM 724 C C . LYS A 1 94 ? -9.126 -7.248 -1.820 1.00 89.31 94 LYS A C 1
ATOM 726 O O . LYS A 1 94 ? -8.416 -8.207 -2.114 1.00 89.31 94 LYS A O 1
ATOM 731 N N . LEU A 1 95 ? -9.144 -6.680 -0.621 1.00 91.62 95 LEU A N 1
ATOM 732 C CA . LEU A 1 95 ? -8.368 -7.184 0.504 1.00 91.62 95 LEU A CA 1
ATOM 733 C C . LEU A 1 95 ? -9.072 -8.415 1.105 1.00 91.62 95 LEU A C 1
ATOM 735 O O . LEU A 1 95 ? -10.278 -8.343 1.348 1.00 91.62 95 LEU A O 1
ATOM 739 N N . PRO A 1 96 ? -8.365 -9.544 1.290 1.00 94.19 96 PRO A N 1
ATOM 740 C CA . PRO A 1 96 ? -8.956 -10.785 1.786 1.00 94.19 96 PRO A CA 1
ATOM 741 C C . PRO A 1 96 ? -9.215 -10.741 3.298 1.00 94.19 96 PRO A C 1
ATOM 743 O O . PRO A 1 96 ? -8.657 -9.908 4.013 1.00 94.19 96 PRO A O 1
ATOM 746 N N . ASP A 1 97 ? -10.042 -11.664 3.789 1.00 94.94 97 ASP A N 1
ATOM 747 C CA . ASP A 1 97 ? -10.472 -11.730 5.194 1.00 94.94 97 ASP A CA 1
ATOM 748 C C . 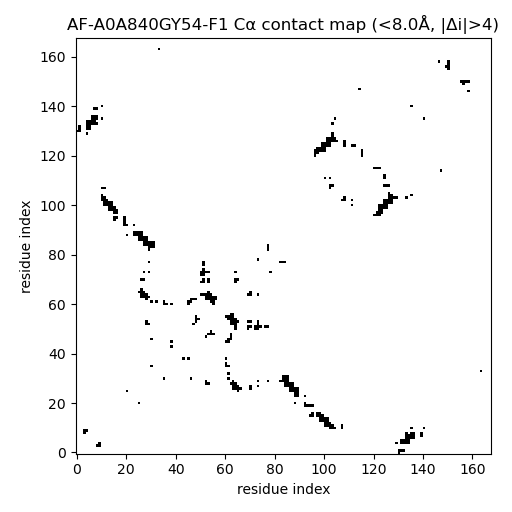ASP A 1 97 ? -9.329 -12.012 6.181 1.00 94.94 97 ASP A C 1
ATOM 750 O O . ASP A 1 97 ? -9.409 -11.645 7.350 1.00 94.94 97 ASP A O 1
ATOM 754 N N . ASP A 1 98 ? -8.242 -12.625 5.714 1.00 94.69 98 ASP A N 1
ATOM 755 C CA . ASP A 1 98 ? -7.019 -12.884 6.476 1.00 94.69 98 ASP A CA 1
ATOM 756 C C . ASP A 1 98 ? -6.032 -11.701 6.474 1.00 94.69 98 ASP A C 1
ATOM 758 O O . ASP A 1 98 ? -4.890 -11.846 6.914 1.00 94.69 98 ASP A O 1
ATOM 762 N N . THR A 1 99 ? -6.470 -10.519 6.025 1.00 96.75 99 THR A N 1
ATOM 763 C CA . THR A 1 99 ? -5.737 -9.261 6.210 1.00 96.75 99 THR A CA 1
ATOM 764 C C . THR A 1 99 ? -5.603 -8.938 7.702 1.00 96.75 99 THR A C 1
ATOM 766 O O . THR A 1 99 ? -6.556 -9.069 8.475 1.00 96.75 99 THR A O 1
ATOM 769 N N . THR A 1 100 ? -4.423 -8.461 8.105 1.00 97.12 100 THR A N 1
ATOM 770 C CA . THR A 1 100 ? -4.162 -7.980 9.469 1.00 97.12 100 THR A CA 1
ATOM 771 C C . THR A 1 100 ? -3.877 -6.482 9.466 1.00 97.12 100 THR A C 1
ATOM 773 O O . THR A 1 100 ? -3.021 -6.001 8.721 1.00 97.12 100 THR A O 1
ATOM 776 N N . VAL A 1 101 ? -4.545 -5.745 10.349 1.00 96.00 101 VAL A N 1
ATOM 777 C CA . VAL A 1 101 ? -4.207 -4.367 10.709 1.00 96.00 101 VAL A CA 1
ATOM 778 C C . VAL A 1 101 ? -3.196 -4.390 11.852 1.00 96.00 101 VAL A C 1
ATOM 780 O O . VAL A 1 101 ? -3.465 -4.934 12.921 1.00 96.00 101 VAL A O 1
ATOM 783 N N . LEU A 1 102 ? -2.030 -3.795 11.621 1.00 95.19 102 LEU A N 1
ATOM 784 C CA . LEU A 1 102 ? -0.968 -3.631 12.607 1.00 95.19 102 LEU A CA 1
ATOM 785 C C . LEU A 1 102 ? -1.024 -2.207 13.162 1.00 95.19 102 LEU A C 1
ATOM 787 O O . LEU A 1 102 ? -0.796 -1.253 12.418 1.00 95.19 102 LEU A O 1
ATOM 791 N N . CYS A 1 103 ? -1.308 -2.065 14.451 1.00 93.19 103 CYS A N 1
ATOM 792 C CA . CYS A 1 103 ? -1.409 -0.782 15.148 1.00 93.19 103 CYS A CA 1
ATOM 793 C C . CYS A 1 103 ? -0.123 -0.489 15.928 1.00 93.19 103 CYS A C 1
ATOM 795 O O . CYS A 1 103 ? 0.493 -1.411 16.465 1.00 93.19 103 CYS A O 1
ATOM 797 N N . TYR A 1 104 ? 0.277 0.783 16.012 1.00 90.38 104 TYR A N 1
ATOM 798 C CA . TYR A 1 104 ? 1.519 1.192 16.694 1.00 90.38 104 TYR A CA 1
ATOM 799 C C . TYR A 1 104 ? 1.308 1.798 18.087 1.00 90.38 104 TYR A C 1
ATOM 801 O O . TYR A 1 104 ? 2.282 2.122 18.768 1.00 90.38 104 TYR A O 1
ATOM 809 N N . SER A 1 105 ? 0.057 1.929 18.526 1.00 90.56 105 SER A N 1
ATOM 810 C CA . SER A 1 105 ? -0.315 2.321 19.884 1.00 90.56 105 SER A CA 1
ATOM 811 C C . SER A 1 105 ? -1.619 1.639 20.307 1.00 90.56 105 SER A C 1
ATOM 813 O O . SER A 1 105 ? -2.384 1.173 19.456 1.00 90.56 105 SER A O 1
ATOM 815 N N . ASP A 1 106 ? -1.878 1.590 21.616 1.00 92.00 106 ASP A N 1
ATOM 816 C CA . ASP A 1 106 ? -3.141 1.070 22.153 1.00 92.00 106 ASP A CA 1
ATOM 817 C C . ASP A 1 106 ? -4.344 1.894 21.670 1.00 92.00 106 ASP A C 1
ATOM 819 O O . ASP A 1 106 ? -5.373 1.322 21.312 1.00 92.00 106 ASP A O 1
ATOM 823 N N . ASP A 1 107 ? -4.194 3.219 21.573 1.00 90.62 107 ASP A N 1
ATOM 824 C CA . ASP A 1 107 ? -5.226 4.115 21.039 1.00 90.62 107 ASP A CA 1
ATOM 825 C C . ASP A 1 107 ? -5.589 3.743 19.594 1.00 90.62 107 ASP A C 1
ATOM 827 O O . ASP A 1 107 ? -6.762 3.585 19.257 1.00 90.62 107 ASP A O 1
ATOM 831 N N . ASP A 1 108 ? -4.580 3.549 18.737 1.00 90.19 108 ASP A N 1
ATOM 832 C CA . ASP A 1 108 ? -4.800 3.202 17.329 1.00 90.19 108 ASP A CA 1
ATOM 833 C C . ASP A 1 108 ? -5.473 1.826 17.193 1.00 90.19 108 ASP A C 1
ATOM 835 O O . ASP A 1 108 ? -6.284 1.609 16.290 1.00 90.19 108 ASP A O 1
ATOM 839 N N . LEU A 1 109 ? -5.176 0.901 18.112 1.00 93.81 109 LEU A N 1
ATOM 840 C CA . LEU A 1 109 ? -5.815 -0.412 18.190 1.00 93.81 109 LEU A CA 1
ATOM 841 C C . LEU A 1 109 ? -7.286 -0.318 18.611 1.00 93.81 109 LEU A C 1
ATOM 843 O O . LEU A 1 109 ? -8.125 -1.028 18.046 1.00 93.81 109 LEU A O 1
ATOM 847 N N . VAL A 1 110 ? -7.621 0.551 19.568 1.00 93.44 110 VAL A N 1
ATOM 848 C CA . VAL A 1 110 ? -9.011 0.811 19.979 1.00 93.44 110 VAL A CA 1
ATOM 849 C C . VAL A 1 110 ? -9.811 1.411 18.821 1.00 93.44 110 VAL A C 1
ATOM 851 O O . VAL A 1 110 ? -10.908 0.923 18.518 1.00 93.44 110 VAL A O 1
ATOM 854 N N . THR A 1 111 ? -9.251 2.400 18.121 1.00 91.62 111 THR A N 1
ATOM 855 C CA . THR A 1 111 ? -9.883 2.998 16.937 1.00 91.62 111 THR A CA 1
ATOM 856 C C . THR A 1 111 ? -10.085 1.957 15.834 1.00 91.62 111 THR A C 1
ATOM 858 O O . THR A 1 111 ? -11.205 1.793 15.344 1.00 91.62 111 THR A O 1
ATOM 861 N N . ALA A 1 112 ? -9.052 1.177 15.493 1.00 93.69 112 ALA A N 1
ATOM 862 C CA . ALA A 1 112 ? -9.147 0.138 14.465 1.00 93.69 112 ALA A CA 1
ATOM 863 C C . ALA A 1 112 ? -10.206 -0.928 14.798 1.00 93.69 112 ALA A C 1
ATOM 865 O O . ALA A 1 112 ? -10.987 -1.310 13.924 1.00 93.69 112 ALA A O 1
ATOM 866 N N . ARG A 1 113 ? -10.290 -1.376 16.062 1.00 94.88 113 ARG A N 1
ATOM 867 C CA . ARG A 1 113 ? -11.339 -2.314 16.514 1.00 94.88 113 ARG A CA 1
ATOM 868 C C . ARG A 1 113 ? -12.729 -1.754 16.326 1.00 94.88 113 ARG A C 1
ATOM 870 O O . ARG A 1 113 ? -13.608 -2.475 15.859 1.00 94.88 113 ARG A O 1
ATOM 877 N N . THR A 1 114 ? -12.921 -0.498 16.703 1.00 92.81 114 THR A N 1
ATOM 878 C CA . THR A 1 114 ? -14.224 0.163 16.621 1.00 92.81 114 THR A CA 1
ATOM 879 C C . THR A 1 114 ? -14.696 0.216 15.170 1.00 92.81 114 THR A C 1
ATOM 881 O O . THR A 1 114 ? -15.793 -0.253 14.866 1.00 92.81 114 THR A O 1
ATOM 884 N N . VAL A 1 115 ? -13.827 0.672 14.261 1.00 92.06 115 VAL A N 1
ATOM 885 C CA . VAL A 1 115 ? -14.131 0.766 12.825 1.00 92.06 115 VAL A CA 1
ATOM 886 C C . VAL A 1 115 ? -14.413 -0.607 12.217 1.00 92.06 115 VAL A C 1
ATOM 888 O O . VAL A 1 115 ? -15.458 -0.795 11.597 1.00 92.06 115 VAL A O 1
ATOM 891 N N . LEU A 1 116 ? -13.528 -1.592 12.410 1.00 93.06 116 LEU A N 1
ATOM 892 C CA . LEU A 1 116 ? -13.703 -2.915 11.796 1.00 93.06 116 LEU A CA 1
ATOM 893 C C . LEU A 1 116 ? -14.922 -3.666 12.346 1.00 93.06 116 LEU A C 1
ATOM 895 O O . LEU A 1 116 ? -15.592 -4.360 11.585 1.00 93.06 116 LEU A O 1
ATOM 899 N N . THR A 1 117 ? -15.266 -3.476 13.624 1.00 93.38 117 THR A N 1
ATOM 900 C CA . THR A 1 117 ? -16.501 -4.033 14.202 1.00 93.38 117 THR A CA 1
ATOM 901 C C . THR A 1 117 ? -17.738 -3.413 13.558 1.00 93.38 117 THR A C 1
ATOM 903 O O . THR A 1 117 ? -18.664 -4.134 13.192 1.00 93.38 117 THR A O 1
ATOM 906 N N . GLN A 1 118 ? -17.755 -2.089 13.381 1.00 91.88 118 GLN A N 1
ATOM 907 C CA . GLN A 1 118 ? -18.881 -1.388 12.762 1.00 91.88 118 GLN A CA 1
ATOM 908 C C . GLN A 1 118 ? -19.064 -1.773 11.288 1.00 91.88 118 GLN A C 1
ATOM 910 O O . GLN A 1 118 ? -20.195 -1.908 10.827 1.00 91.88 118 GLN A O 1
ATOM 915 N N . LEU A 1 119 ? -17.961 -1.995 10.570 1.00 90.50 119 LEU A N 1
ATOM 916 C CA . LEU A 1 119 ? -17.965 -2.466 9.183 1.00 90.50 119 LEU A CA 1
ATOM 917 C C . LEU A 1 119 ? -18.202 -3.979 9.047 1.00 90.50 119 LEU A C 1
ATOM 919 O O . LEU A 1 119 ? -18.337 -4.466 7.928 1.00 90.50 119 LEU A O 1
ATOM 923 N N . GLN A 1 120 ? -18.265 -4.716 10.163 1.00 93.75 120 GLN A N 1
ATOM 924 C CA . GLN A 1 120 ? -18.376 -6.180 10.194 1.00 93.75 120 GLN A CA 1
ATOM 925 C C . GLN A 1 120 ? -17.265 -6.878 9.389 1.00 93.75 120 GLN A C 1
ATOM 927 O O . GLN A 1 120 ? -17.473 -7.930 8.783 1.00 93.75 120 GLN A O 1
ATOM 932 N N . THR A 1 121 ? -16.070 -6.290 9.391 1.00 92.62 121 THR A N 1
ATOM 933 C CA . THR A 1 121 ? -14.923 -6.785 8.631 1.00 92.62 121 THR A CA 1
ATOM 934 C C . THR A 1 121 ? -14.170 -7.839 9.451 1.00 92.62 121 THR A C 1
ATOM 936 O O . THR A 1 121 ? -13.788 -7.557 10.588 1.00 92.62 121 THR A O 1
ATOM 939 N N . PRO A 1 122 ? -13.883 -9.031 8.898 1.00 94.75 122 PRO A N 1
ATOM 940 C CA . PRO A 1 122 ? -13.285 -10.145 9.647 1.00 94.75 122 PRO A CA 1
ATOM 941 C C . PRO A 1 122 ? -11.766 -10.027 9.865 1.00 94.75 122 PRO A C 1
ATOM 943 O O . PRO A 1 122 ? -11.137 -10.970 10.343 1.00 94.75 122 PRO A O 1
ATOM 946 N N . TRP A 1 123 ? -11.165 -8.891 9.506 1.00 96.62 123 TRP A N 1
ATOM 947 C CA . TRP A 1 123 ? -9.719 -8.695 9.572 1.00 96.62 123 TRP A CA 1
ATOM 948 C C . TRP A 1 123 ? -9.195 -8.767 11.002 1.00 96.62 123 TRP A C 1
ATOM 950 O O . TRP A 1 123 ? -9.837 -8.329 11.961 1.00 96.62 123 TRP A O 1
ATOM 960 N N . LYS A 1 124 ? -7.973 -9.278 11.137 1.00 96.06 124 LYS A N 1
ATOM 961 C CA . LYS A 1 124 ? -7.277 -9.329 12.423 1.00 96.06 124 LYS A CA 1
ATOM 962 C C . LYS A 1 124 ? -6.729 -7.956 12.786 1.00 96.06 124 LYS A C 1
ATOM 964 O O . LYS A 1 124 ? -6.378 -7.165 11.914 1.00 96.06 124 LYS A O 1
ATOM 969 N N . ILE A 1 125 ? -6.613 -7.697 14.084 1.00 96.50 125 ILE A N 1
ATOM 970 C CA . ILE A 1 125 ? -6.063 -6.448 14.615 1.00 96.50 125 ILE A CA 1
ATOM 971 C C . ILE A 1 125 ? -5.027 -6.804 15.664 1.00 96.50 125 ILE A C 1
ATOM 973 O O . ILE A 1 125 ? -5.345 -7.470 16.652 1.00 96.50 125 ILE A O 1
ATOM 977 N N . GLU A 1 126 ? -3.800 -6.351 15.452 1.00 96.62 126 GLU A N 1
ATOM 978 C CA . GLU A 1 126 ? -2.658 -6.684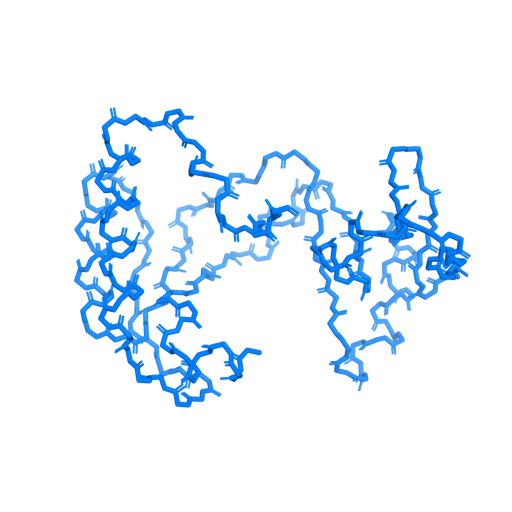 16.294 1.00 96.62 126 GLU A CA 1
ATOM 979 C C . GLU A 1 126 ? -1.889 -5.418 16.670 1.00 96.62 126 GLU A C 1
ATOM 981 O O . GLU A 1 126 ? -1.678 -4.526 15.847 1.00 96.62 126 GLU A O 1
ATOM 986 N N . LEU A 1 127 ? -1.449 -5.348 17.927 1.00 94.31 127 LEU A N 1
ATOM 987 C CA . LEU A 1 127 ? -0.487 -4.338 18.350 1.00 94.31 127 LEU A CA 1
ATOM 988 C C . LEU A 1 127 ? 0.906 -4.788 17.905 1.00 94.31 127 LEU A C 1
ATOM 990 O O . LEU A 1 127 ? 1.331 -5.901 18.214 1.00 94.31 127 LEU A O 1
ATOM 994 N N . SER A 1 128 ? 1.624 -3.922 17.201 1.00 92.81 128 SER A N 1
ATOM 995 C CA . SER A 1 128 ? 2.983 -4.184 16.736 1.00 92.81 128 SER A CA 1
ATOM 996 C C . SER A 1 128 ? 3.934 -3.135 17.281 1.00 92.81 128 SER A C 1
ATOM 998 O O . SER A 1 128 ? 3.643 -1.940 17.267 1.00 92.81 128 SER A O 1
ATOM 1000 N N . ALA A 1 129 ? 5.136 -3.568 17.663 1.00 87.81 129 ALA A N 1
ATOM 1001 C CA . ALA A 1 129 ? 6.219 -2.632 17.915 1.00 87.81 129 ALA A CA 1
ATOM 1002 C C . ALA A 1 129 ? 6.503 -1.833 16.625 1.00 87.81 129 ALA A C 1
ATOM 1004 O O . ALA A 1 129 ? 6.659 -2.437 15.553 1.00 87.81 129 ALA A O 1
ATOM 1005 N N . PRO A 1 130 ? 6.557 -0.493 16.687 1.00 83.94 130 PRO A N 1
ATOM 1006 C CA . PRO A 1 130 ? 6.905 0.305 15.525 1.00 83.94 130 PRO A CA 1
ATOM 1007 C C . PRO A 1 130 ? 8.375 0.052 15.136 1.00 83.94 130 PRO A C 1
ATOM 1009 O O . PRO A 1 130 ? 9.231 -0.129 16.003 1.00 83.94 130 PRO A O 1
ATOM 1012 N N . PRO A 1 131 ? 8.735 0.086 13.838 1.00 78.81 131 PRO A N 1
ATOM 1013 C CA . PRO A 1 131 ? 10.118 -0.109 13.374 1.00 78.81 131 PRO A CA 1
ATOM 1014 C C . PRO A 1 131 ? 11.067 1.073 13.695 1.00 78.81 131 PRO A C 1
ATOM 1016 O O . PRO A 1 131 ? 12.160 1.188 13.125 1.00 78.81 131 PRO A O 1
ATOM 1019 N N . GLY A 1 132 ? 10.641 1.985 14.568 1.00 80.88 132 GLY A N 1
ATOM 1020 C CA . GLY A 1 132 ? 11.349 3.164 15.057 1.00 80.88 132 GLY A CA 1
ATOM 1021 C C . GLY A 1 132 ? 10.524 3.865 16.139 1.00 80.88 132 GLY A C 1
ATOM 1022 O O . GLY A 1 132 ? 9.475 3.364 16.529 1.00 80.88 132 GLY A O 1
ATOM 1023 N N . GLU A 1 133 ? 10.979 5.026 16.607 1.00 83.75 133 GLU A N 1
ATOM 1024 C CA . GLU A 1 133 ? 10.191 5.847 17.532 1.00 83.75 133 GLU A CA 1
ATOM 1025 C C . GLU A 1 133 ? 8.846 6.245 16.911 1.00 83.75 133 GLU A C 1
ATOM 1027 O O . GLU A 1 133 ? 8.767 6.553 15.718 1.00 83.75 133 GLU A O 1
ATOM 1032 N N . TYR A 1 134 ? 7.803 6.233 17.739 1.00 83.62 134 TYR A N 1
ATOM 1033 C CA . TYR A 1 134 ? 6.443 6.589 17.356 1.00 83.62 134 TYR A CA 1
ATOM 1034 C C . TYR A 1 134 ? 5.795 7.456 18.449 1.00 83.62 134 TYR A C 1
ATOM 1036 O O . TYR A 1 134 ? 5.042 6.952 19.284 1.00 83.62 134 TYR A O 1
ATOM 1044 N N . PRO A 1 135 ? 6.111 8.763 18.502 1.00 84.69 135 PRO A N 1
ATOM 1045 C CA . PRO A 1 135 ? 5.398 9.693 19.364 1.00 84.69 135 PRO A CA 1
ATOM 1046 C C . PRO A 1 135 ? 4.050 10.010 18.709 1.00 84.69 135 PRO A C 1
ATOM 1048 O O . PRO A 1 135 ? 3.973 10.889 17.849 1.00 84.69 135 PRO A O 1
ATOM 1051 N N . ARG A 1 136 ? 3.002 9.252 19.059 1.00 81.12 136 ARG A N 1
ATOM 1052 C CA . ARG A 1 136 ? 1.649 9.431 18.506 1.00 81.12 136 ARG A CA 1
ATOM 1053 C C . ARG A 1 136 ? 1.258 10.912 18.537 1.00 81.12 136 ARG A C 1
ATOM 1055 O O . ARG A 1 136 ? 1.247 11.540 19.593 1.00 81.12 136 ARG A O 1
ATOM 1062 N N . SER A 1 137 ? 0.961 11.471 17.368 1.00 83.69 137 SER A N 1
ATOM 1063 C CA . SER A 1 137 ? 0.631 12.889 17.227 1.00 83.69 137 SER A CA 1
ATOM 1064 C C . SER A 1 137 ? -0.863 13.097 17.435 1.00 83.69 137 SER A C 1
ATOM 1066 O O . SER A 1 137 ? -1.670 12.514 16.712 1.00 83.69 137 SER A O 1
ATOM 1068 N N . THR A 1 138 ? -1.237 13.957 18.383 1.00 83.56 138 THR A N 1
ATOM 1069 C CA . THR A 1 138 ? -2.645 14.299 18.645 1.00 83.56 138 THR A CA 1
ATOM 1070 C C . THR A 1 138 ? -3.294 14.973 17.439 1.00 83.56 138 THR A C 1
ATOM 1072 O O . THR A 1 138 ? -4.402 14.621 17.065 1.00 83.56 138 THR A O 1
ATOM 1075 N N . VAL A 1 139 ? -2.565 15.859 16.755 1.00 84.00 139 VAL A N 1
ATOM 1076 C CA . VAL A 1 139 ? -3.043 16.542 15.540 1.00 84.00 139 VAL A CA 1
ATOM 1077 C C . VAL A 1 139 ? -3.312 15.548 14.406 1.00 84.00 139 VAL A C 1
ATOM 1079 O O . VAL A 1 139 ? -4.271 15.697 13.652 1.00 84.00 139 VAL A O 1
ATOM 1082 N N . HIS A 1 140 ? -2.463 14.526 14.252 1.00 81.81 140 HIS A N 1
ATOM 1083 C CA . HIS A 1 140 ? -2.702 13.484 13.250 1.00 81.81 140 HIS A CA 1
ATOM 1084 C C . HIS A 1 140 ? -3.831 12.539 13.659 1.00 81.81 140 HIS A C 1
ATOM 1086 O O . HIS A 1 140 ? -4.596 12.138 12.788 1.00 81.81 140 HIS A O 1
ATOM 1092 N N . ALA A 1 141 ? -3.980 12.253 14.954 1.00 83.50 141 ALA A N 1
ATOM 1093 C CA . ALA A 1 141 ? -5.098 11.480 15.478 1.00 83.50 141 ALA A CA 1
ATOM 1094 C C . ALA A 1 141 ? -6.449 12.162 15.208 1.00 83.50 141 ALA A C 1
ATOM 1096 O O . ALA A 1 141 ? -7.326 11.529 14.635 1.00 83.50 141 ALA A O 1
ATOM 1097 N N . GLU A 1 142 ? -6.582 13.458 15.507 1.00 85.50 142 GLU A N 1
ATOM 1098 C CA . GLU A 1 142 ? -7.797 14.237 15.207 1.00 85.50 142 GLU A CA 1
ATOM 1099 C C . GLU A 1 142 ? -8.142 14.181 13.712 1.00 85.50 142 GLU A C 1
ATOM 1101 O O . GLU A 1 142 ? -9.274 13.899 13.331 1.00 85.50 142 GLU A O 1
ATOM 1106 N N . SER A 1 143 ? -7.137 14.347 12.845 1.00 83.44 143 SER A N 1
ATOM 1107 C CA . SER A 1 143 ? -7.337 14.234 11.397 1.00 83.44 143 SER A CA 1
ATOM 1108 C C . SER A 1 143 ? -7.779 12.836 10.952 1.00 83.44 143 SER A C 1
ATOM 1110 O O . SER A 1 143 ? -8.425 12.726 9.909 1.00 83.44 143 SER A O 1
ATOM 1112 N N . VAL A 1 144 ? -7.390 11.778 11.667 1.00 83.56 144 VAL A N 1
ATOM 1113 C CA . VAL A 1 144 ? -7.838 10.405 11.398 1.00 83.56 144 VAL A CA 1
ATOM 1114 C C . VAL A 1 144 ? -9.277 10.217 11.865 1.00 83.56 144 VAL A C 1
ATOM 1116 O O . VAL A 1 144 ? -10.070 9.645 11.121 1.00 83.56 144 VAL A O 1
ATOM 1119 N N . ASP A 1 145 ? -9.632 10.727 13.041 1.00 86.38 145 ASP A N 1
ATOM 1120 C CA . ASP A 1 145 ? -10.990 10.631 13.581 1.00 86.38 145 ASP A CA 1
ATOM 1121 C C . ASP A 1 145 ? -12.000 11.366 12.684 1.00 86.38 145 ASP A C 1
ATOM 1123 O O . ASP A 1 145 ? -13.030 10.793 12.322 1.00 86.38 145 ASP A O 1
ATOM 1127 N N . ASP A 1 146 ? -11.665 12.577 12.227 1.00 87.06 146 ASP A N 1
ATOM 1128 C CA . ASP A 1 146 ? -12.469 13.335 11.258 1.00 87.06 146 ASP A CA 1
ATOM 1129 C C . ASP A 1 146 ? -12.646 12.566 9.941 1.00 87.06 146 ASP A C 1
ATOM 1131 O O . ASP A 1 146 ? -13.738 12.517 9.366 1.00 87.06 146 ASP A O 1
ATOM 1135 N N . PHE A 1 147 ? -11.568 11.935 9.462 1.00 86.31 147 PHE A N 1
ATOM 1136 C CA . PHE A 1 147 ? -11.604 11.133 8.245 1.00 86.31 147 PHE A CA 1
ATOM 1137 C C . PHE A 1 147 ? -12.532 9.927 8.404 1.00 86.31 147 PHE A C 1
ATOM 1139 O O . PHE A 1 147 ? -13.377 9.676 7.546 1.00 86.31 147 PHE A O 1
ATOM 1146 N N . ILE A 1 148 ? -12.402 9.188 9.505 1.00 87.12 148 ILE A N 1
ATOM 1147 C CA . ILE A 1 148 ? -13.257 8.038 9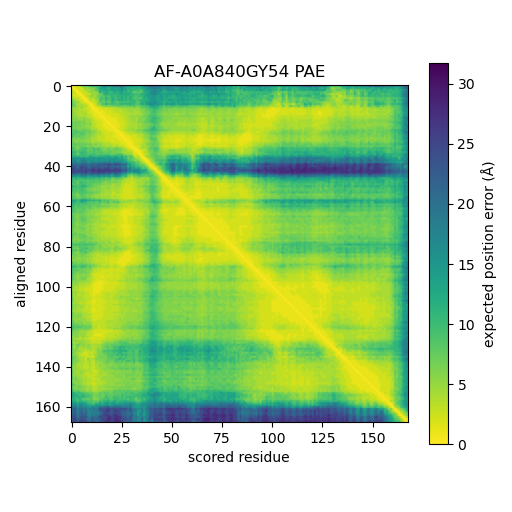.801 1.00 87.12 148 ILE A CA 1
ATOM 1148 C C . ILE A 1 148 ? -14.714 8.492 9.888 1.00 87.12 148 ILE A C 1
ATOM 1150 O O . ILE A 1 148 ? -15.568 7.898 9.237 1.00 87.12 148 ILE A O 1
ATOM 1154 N N . ALA A 1 149 ? -15.007 9.563 10.628 1.00 89.25 149 ALA A N 1
ATOM 1155 C CA . ALA A 1 149 ? -16.366 10.075 10.771 1.00 89.25 149 ALA A CA 1
ATOM 1156 C C . ALA A 1 149 ? -17.007 10.396 9.411 1.00 89.25 149 ALA A C 1
ATOM 1158 O O . ALA A 1 149 ? -18.149 10.006 9.163 1.00 89.25 149 ALA A O 1
ATOM 1159 N N . GLN A 1 150 ? -16.262 11.043 8.513 1.00 89.44 150 GLN A N 1
ATOM 1160 C CA . GLN A 1 150 ? -16.739 11.366 7.170 1.00 89.44 150 GLN A CA 1
ATOM 1161 C C . GLN A 1 150 ? -16.921 10.112 6.300 1.00 89.44 150 GLN A C 1
ATOM 1163 O O . GLN A 1 150 ? -17.957 9.969 5.650 1.00 89.44 150 GLN A O 1
ATOM 1168 N N . ALA A 1 151 ? -15.963 9.181 6.319 1.00 87.38 151 ALA A N 1
ATOM 1169 C CA . ALA A 1 151 ? -16.039 7.930 5.559 1.00 87.38 151 ALA A CA 1
ATOM 1170 C C . ALA A 1 151 ? -17.202 7.032 6.013 1.00 87.38 151 ALA A C 1
ATOM 1172 O O . ALA A 1 151 ? -17.813 6.345 5.198 1.00 87.38 151 ALA A O 1
ATOM 1173 N N . MET A 1 152 ? -17.544 7.056 7.303 1.00 86.25 152 MET A N 1
ATOM 1174 C CA . MET A 1 152 ? -18.686 6.305 7.833 1.00 86.25 152 MET A CA 1
ATOM 1175 C C . MET A 1 152 ? -20.038 6.922 7.455 1.00 86.25 152 MET A C 1
ATOM 1177 O O . MET A 1 152 ? -21.041 6.210 7.437 1.00 86.25 152 MET A O 1
ATOM 1181 N N . GLN A 1 153 ? -20.086 8.224 7.158 1.00 90.06 153 GLN A N 1
ATOM 1182 C CA . GLN A 1 153 ? -21.298 8.903 6.682 1.00 90.06 153 GLN A CA 1
ATOM 1183 C C . GLN A 1 153 ? -21.501 8.749 5.173 1.00 90.06 153 GLN A C 1
ATOM 1185 O O . GLN A 1 153 ? -22.640 8.671 4.715 1.00 90.06 153 GLN A O 1
ATOM 1190 N N . ASP A 1 154 ? -20.411 8.697 4.410 1.00 88.62 154 ASP A N 1
ATOM 1191 C CA . ASP A 1 154 ? -20.423 8.540 2.959 1.00 88.62 154 ASP A CA 1
ATOM 1192 C C . ASP A 1 154 ? -19.435 7.435 2.536 1.00 88.62 154 ASP A C 1
ATOM 1194 O O . ASP A 1 154 ? -18.247 7.702 2.356 1.00 88.62 154 ASP A O 1
ATOM 1198 N N . PRO A 1 155 ? -19.908 6.188 2.343 1.00 80.62 155 PRO A N 1
ATOM 1199 C CA . PRO A 1 155 ? -19.065 5.071 1.906 1.00 80.62 155 PRO A CA 1
ATOM 1200 C C . PRO A 1 155 ? -18.448 5.255 0.508 1.00 80.62 155 PRO A C 1
ATOM 1202 O O . PRO A 1 155 ? -17.467 4.589 0.160 1.00 80.62 155 PRO A O 1
ATOM 1205 N N . GLU A 1 156 ? -19.011 6.144 -0.316 1.00 82.81 156 GLU A N 1
ATOM 1206 C CA . GLU A 1 156 ? -18.453 6.488 -1.625 1.00 82.81 156 GLU A CA 1
ATOM 1207 C C . GLU A 1 156 ? -17.415 7.611 -1.541 1.00 82.81 156 GLU A C 1
ATOM 1209 O O . GLU A 1 156 ? -16.694 7.868 -2.511 1.00 82.81 156 GLU A O 1
ATOM 1214 N N . TRP A 1 157 ? -17.260 8.232 -0.372 1.00 80.44 157 TRP A N 1
ATOM 1215 C CA . TRP A 1 157 ? -16.234 9.230 -0.137 1.00 80.44 157 TRP A CA 1
ATOM 1216 C C . TRP A 1 157 ? -14.841 8.618 -0.304 1.00 80.44 157 TRP A C 1
ATOM 1218 O O . TRP A 1 157 ? -14.519 7.546 0.210 1.00 80.44 157 TRP A O 1
ATOM 1228 N N . ARG A 1 158 ? -13.987 9.308 -1.063 1.00 70.69 158 ARG A N 1
ATOM 1229 C CA . ARG A 1 158 ? -12.604 8.893 -1.364 1.00 70.69 158 ARG A CA 1
ATOM 1230 C C . ARG A 1 158 ? -11.579 9.801 -0.685 1.00 70.69 158 ARG A C 1
ATOM 1232 O O . ARG A 1 158 ? -10.473 9.976 -1.185 1.00 70.69 158 ARG A O 1
ATOM 1239 N N . GLY A 1 159 ? -11.980 10.422 0.421 1.00 72.06 159 GLY A N 1
ATOM 1240 C CA . GLY A 1 159 ? -11.172 11.391 1.141 1.00 72.06 159 GLY A CA 1
ATOM 1241 C C . GLY A 1 159 ? -11.314 12.825 0.624 1.00 72.06 159 GLY A C 1
ATOM 1242 O O . GLY A 1 159 ? -11.998 13.140 -0.347 1.00 72.06 159 GLY A O 1
ATOM 1243 N N . ASN A 1 160 ? -10.619 13.727 1.303 1.00 65.75 160 ASN A N 1
ATOM 1244 C CA . ASN A 1 160 ? -10.561 15.170 1.039 1.00 65.75 160 ASN A CA 1
ATOM 1245 C C . ASN A 1 160 ? -9.511 15.557 -0.028 1.00 65.75 160 ASN A C 1
ATOM 1247 O O . ASN A 1 160 ? -9.165 16.730 -0.163 1.00 65.75 160 ASN A O 1
ATOM 1251 N N . GLY A 1 161 ? -8.943 14.577 -0.740 1.00 54.41 161 GLY A N 1
ATOM 1252 C CA . GLY A 1 161 ? -7.804 14.776 -1.642 1.00 54.41 161 GLY A CA 1
ATOM 1253 C C . GLY A 1 161 ? -6.471 15.083 -0.936 1.00 54.41 161 GLY A C 1
ATOM 1254 O O . GLY A 1 161 ? -5.449 15.206 -1.611 1.00 54.41 161 GLY A O 1
ATOM 1255 N N . LEU A 1 162 ? -6.438 15.171 0.404 1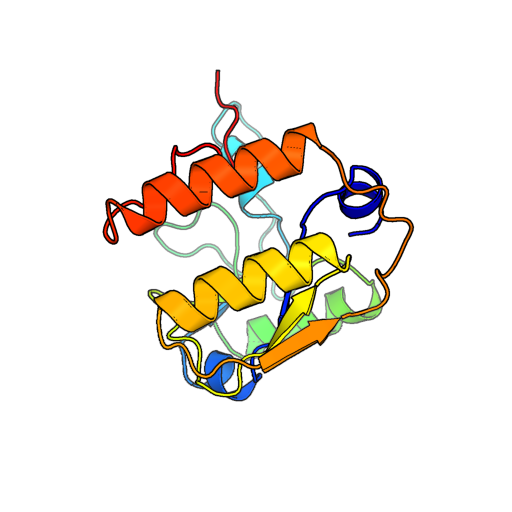.00 45.56 162 LEU A N 1
ATOM 1256 C CA . LEU A 1 162 ? -5.239 15.502 1.193 1.00 45.56 162 LEU A CA 1
ATOM 1257 C C . LEU A 1 162 ? -4.317 14.304 1.444 1.00 45.56 162 LEU A C 1
ATOM 1259 O O . LEU A 1 162 ? -3.238 14.482 2.006 1.00 45.56 162 LEU A O 1
ATOM 1263 N N . GLU A 1 163 ? -4.690 13.101 1.013 1.00 53.12 163 GLU A N 1
ATOM 1264 C CA . GLU A 1 163 ? -3.930 11.890 1.335 1.00 53.12 163 GLU A CA 1
ATOM 1265 C C . GLU A 1 163 ? -2.551 11.857 0.666 1.00 53.12 163 GLU A C 1
ATOM 1267 O O . GLU A 1 163 ? -1.648 11.208 1.189 1.00 53.12 163 GLU A O 1
ATOM 1272 N N . PHE A 1 164 ? -2.329 12.620 -0.416 1.00 46.66 164 PHE A N 1
ATOM 1273 C CA . PHE A 1 164 ? -1.004 12.760 -1.039 1.00 46.66 164 PHE A CA 1
ATOM 1274 C C . PHE A 1 164 ? -0.705 14.119 -1.710 1.00 46.66 164 PHE A C 1
ATOM 1276 O O . PHE A 1 164 ? 0.380 14.262 -2.273 1.00 46.66 164 PHE A O 1
ATOM 1283 N N . ASP A 1 165 ? -1.579 15.133 -1.629 1.00 35.97 165 ASP A N 1
ATOM 1284 C CA . ASP A 1 165 ? -1.424 16.391 -2.379 1.00 35.97 165 ASP A CA 1
ATOM 1285 C C . ASP A 1 165 ? -1.682 17.649 -1.519 1.00 35.97 165 ASP A C 1
ATOM 1287 O O . ASP A 1 165 ? -2.792 18.164 -1.426 1.00 35.97 165 ASP A O 1
ATOM 1291 N N . ARG A 1 166 ? -0.615 18.247 -0.963 1.00 33.47 166 ARG A N 1
ATOM 1292 C CA . ARG A 1 166 ? -0.578 19.712 -0.798 1.00 33.47 166 ARG A CA 1
ATOM 1293 C C . ARG A 1 166 ? -0.128 20.318 -2.123 1.00 33.47 166 ARG A C 1
ATOM 1295 O O . ARG A 1 166 ? 1.047 20.633 -2.302 1.00 33.47 166 ARG A O 1
ATOM 1302 N N . LEU A 1 167 ? -1.067 20.478 -3.044 1.00 32.41 167 LEU A N 1
ATOM 1303 C CA . LEU A 1 167 ? -0.925 21.389 -4.174 1.00 32.41 167 LEU A CA 1
ATOM 1304 C C . LEU A 1 167 ? -1.637 22.696 -3.805 1.00 32.41 167 LEU A C 1
ATOM 1306 O O . LEU A 1 167 ? -2.862 22.756 -3.800 1.00 32.41 167 LEU A O 1
ATOM 1310 N N . ARG A 1 168 ? -0.852 23.722 -3.459 1.00 33.75 168 ARG A N 1
ATOM 1311 C CA . ARG A 1 168 ? -1.237 25.116 -3.720 1.00 33.75 168 ARG A CA 1
ATOM 1312 C C . ARG A 1 168 ? -0.778 25.485 -5.128 1.00 33.75 168 ARG A C 1
ATOM 1314 O O . ARG A 1 168 ? 0.262 24.932 -5.568 1.00 33.75 168 ARG A O 1
#

Radius of gyration: 18.32 Å; Cα contacts (8 Å, |Δi|>4): 234; chains: 1; bounding box: 42×40×45 Å

Mean predicted aligned error: 7.56 Å